Protein AF-A0A939DSF8-F1 (afdb_monomer_lite)

Radius of gyration: 17.79 Å; chains: 1; bounding box: 46×25×50 Å

Organism: NCBI:txid751969

Sequence (123 aa):
GLDTTSTWNALLRGESGIGNIESFDVSNFSTRFAGAVKGFDVEQYMPKKESKKMDLFIQYGVAAGMQALKDSGLQISEANAGRVGVAVGSGIGGLGLIEENHSKLLASGPRKISPFFVPSTIT

Secondary structure (DSSP, 8-state):
--SHHHHHHHHHTT----EE--SS--TT-S--EE----S--GGGTS-HHHHTTS-HHHHHHHHHHHHHHHHHTPPP-HHHHTT-------SS-SHHHHHHHHHHHHHH-GGGS-TTHHHHHH-

Structure (mmCIF, N/CA/C/O backbone):
data_AF-A0A939DSF8-F1
#
_entry.id   AF-A0A939DSF8-F1
#
loop_
_atom_site.group_PDB
_atom_site.id
_atom_site.type_symbol
_atom_site.label_atom_id
_atom_site.label_alt_id
_atom_site.label_comp_id
_atom_site.label_asym_id
_atom_site.label_entity_id
_atom_site.label_seq_id
_atom_site.pdbx_PDB_ins_code
_atom_site.Cartn_x
_atom_site.Cartn_y
_atom_site.Cartn_z
_atom_site.occupancy
_atom_site.B_iso_or_equiv
_atom_site.auth_seq_id
_atom_site.auth_comp_id
_atom_site.auth_asym_id
_atom_site.auth_atom_id
_atom_site.pdbx_PDB_model_num
ATOM 1 N N . GLY A 1 1 ? -11.645 -2.086 -9.006 1.00 88.06 1 GLY A N 1
ATOM 2 C CA . GLY A 1 1 ? -12.165 -0.756 -8.647 1.00 88.06 1 GLY A CA 1
ATOM 3 C C . GLY A 1 1 ? -11.262 -0.147 -7.597 1.00 88.06 1 GLY A C 1
ATOM 4 O O . GLY A 1 1 ? -10.167 -0.662 -7.404 1.00 88.06 1 GLY A O 1
ATOM 5 N N . LEU A 1 2 ? -11.701 0.933 -6.949 1.00 96.12 2 LEU A N 1
ATOM 6 C CA . LEU A 1 2 ? -10.970 1.596 -5.851 1.00 96.12 2 LEU A CA 1
ATOM 7 C C . LEU A 1 2 ? -11.596 1.337 -4.471 1.00 96.12 2 LEU A C 1
ATOM 9 O O . LEU A 1 2 ? -11.025 1.707 -3.450 1.00 96.12 2 LEU A O 1
ATOM 13 N N . ASP A 1 3 ? -12.756 0.687 -4.452 1.00 96.31 3 ASP A N 1
ATOM 14 C CA . ASP A 1 3 ? -13.483 0.275 -3.255 1.00 96.31 3 ASP A CA 1
ATOM 15 C C . ASP A 1 3 ? -14.130 -1.103 -3.470 1.00 96.31 3 ASP A C 1
ATOM 17 O O . ASP A 1 3 ? -14.093 -1.661 -4.579 1.00 96.31 3 ASP A O 1
ATOM 21 N N . THR A 1 4 ? -14.716 -1.666 -2.411 1.00 95.94 4 THR A N 1
ATOM 22 C CA . THR A 1 4 ? -15.378 -2.979 -2.442 1.00 95.94 4 THR A CA 1
ATOM 23 C C . THR A 1 4 ? -16.473 -3.041 -3.505 1.00 95.94 4 THR A C 1
ATOM 25 O O . THR A 1 4 ? -16.486 -3.961 -4.322 1.00 95.94 4 THR A O 1
ATOM 28 N N . THR A 1 5 ? -17.359 -2.044 -3.552 1.00 97.12 5 THR A N 1
ATOM 29 C CA . THR A 1 5 ? -18.531 -2.031 -4.440 1.00 97.12 5 THR A CA 1
ATOM 30 C C . THR A 1 5 ? -18.134 -1.965 -5.912 1.00 97.12 5 THR A C 1
ATOM 32 O O . THR A 1 5 ? -18.577 -2.779 -6.720 1.00 97.12 5 THR A O 1
ATOM 35 N N . SER A 1 6 ? -17.273 -1.018 -6.283 1.00 97.12 6 SER A N 1
ATOM 36 C CA . SER A 1 6 ? -16.771 -0.859 -7.650 1.00 97.12 6 SER A CA 1
ATOM 37 C C . SER A 1 6 ? -15.958 -2.071 -8.097 1.00 97.12 6 SER A C 1
ATOM 39 O O . SER A 1 6 ? -16.068 -2.487 -9.249 1.00 97.12 6 SER A O 1
ATOM 41 N N . THR A 1 7 ? -15.168 -2.668 -7.200 1.00 97.06 7 THR A N 1
ATOM 42 C CA . THR A 1 7 ? -14.390 -3.879 -7.492 1.00 97.06 7 THR A CA 1
ATOM 43 C C . THR A 1 7 ? -15.289 -5.088 -7.701 1.00 97.06 7 THR A C 1
ATOM 45 O O . THR A 1 7 ? -15.134 -5.781 -8.703 1.00 97.06 7 THR A O 1
ATOM 48 N N . TRP A 1 8 ? -16.262 -5.304 -6.819 1.00 97.88 8 TRP A N 1
ATOM 49 C CA . TRP A 1 8 ? -17.215 -6.403 -6.933 1.00 97.88 8 TRP A CA 1
ATOM 50 C C . TRP A 1 8 ? -18.064 -6.295 -8.200 1.00 97.88 8 TRP A C 1
ATOM 52 O O . TRP A 1 8 ? -18.191 -7.253 -8.956 1.00 97.88 8 TRP A O 1
ATOM 62 N N . ASN A 1 9 ? -18.576 -5.102 -8.495 1.00 98.31 9 ASN A N 1
ATOM 63 C CA . ASN A 1 9 ? -19.381 -4.872 -9.688 1.00 98.31 9 ASN A CA 1
ATOM 64 C C . ASN A 1 9 ? -18.583 -5.078 -10.986 1.00 98.31 9 ASN A C 1
ATOM 66 O O . ASN A 1 9 ? -19.111 -5.653 -11.935 1.00 98.31 9 ASN A O 1
ATOM 70 N N . ALA A 1 10 ? -17.322 -4.636 -11.038 1.00 97.62 10 ALA A N 1
ATOM 71 C CA . ALA A 1 10 ? -16.437 -4.887 -12.179 1.00 97.62 10 ALA A CA 1
ATOM 72 C C . ALA A 1 10 ? -16.158 -6.389 -12.357 1.00 97.62 10 ALA A C 1
ATOM 74 O O . ALA A 1 10 ? -16.224 -6.907 -13.472 1.00 97.62 10 ALA A O 1
ATOM 75 N N . LEU A 1 11 ? -15.929 -7.100 -11.247 1.00 97.31 11 LEU A N 1
ATOM 76 C CA . LEU A 1 11 ? -15.731 -8.547 -11.238 1.00 97.31 11 LEU A CA 1
ATOM 77 C C . LEU A 1 11 ? -16.958 -9.294 -11.782 1.00 97.31 11 LEU A C 1
ATOM 79 O O . LEU A 1 11 ? -16.809 -10.145 -12.655 1.00 97.31 11 LEU A O 1
ATOM 83 N N . LEU A 1 12 ? -18.168 -8.932 -11.346 1.00 98.31 12 LEU A N 1
ATOM 84 C CA . LEU A 1 12 ? -19.414 -9.521 -11.854 1.00 98.31 12 LEU A CA 1
ATOM 85 C C . LEU A 1 12 ? -19.638 -9.271 -13.353 1.00 98.31 12 LEU A C 1
ATOM 87 O O . LEU A 1 12 ? -20.278 -10.081 -14.019 1.00 98.31 12 LEU A O 1
ATOM 91 N N . ARG A 1 13 ? -19.114 -8.164 -13.890 1.00 98.31 13 ARG A N 1
ATOM 92 C CA . ARG A 1 13 ? -19.183 -7.837 -15.322 1.00 98.31 13 ARG A CA 1
ATOM 93 C C . ARG A 1 13 ? -18.050 -8.446 -16.152 1.00 98.31 13 ARG A C 1
ATOM 95 O O . ARG A 1 13 ? -18.042 -8.269 -17.365 1.00 98.31 13 ARG A O 1
ATOM 102 N N . GLY A 1 14 ? -17.100 -9.148 -15.530 1.00 97.56 14 GLY A N 1
ATOM 103 C CA . GLY A 1 14 ? -15.936 -9.700 -16.226 1.00 97.56 14 GLY A CA 1
ATOM 104 C C . GLY A 1 14 ? -14.979 -8.628 -16.759 1.00 97.56 14 GLY A C 1
ATOM 105 O O . GLY A 1 14 ? -14.279 -8.858 -17.744 1.00 97.56 14 GLY A O 1
ATOM 106 N N . GLU A 1 15 ? -14.951 -7.446 -16.141 1.00 97.62 15 GLU A N 1
ATOM 107 C CA . GLU A 1 15 ? -14.048 -6.369 -16.546 1.00 97.62 15 GLU A CA 1
ATOM 108 C C . GLU A 1 15 ? -12.606 -6.691 -16.134 1.00 97.62 15 GLU A C 1
ATOM 110 O O . GLU A 1 15 ? -12.302 -6.899 -14.957 1.00 97.62 15 GLU A O 1
ATOM 115 N N . SER A 1 16 ? -11.696 -6.705 -17.109 1.00 96.25 16 SER A N 1
ATOM 116 C CA . SER A 1 16 ? -10.271 -6.914 -16.849 1.00 96.25 16 SER A CA 1
ATOM 117 C C . SER A 1 16 ? -9.597 -5.624 -16.384 1.00 96.25 16 SER A C 1
ATOM 119 O O . SER A 1 16 ? -9.683 -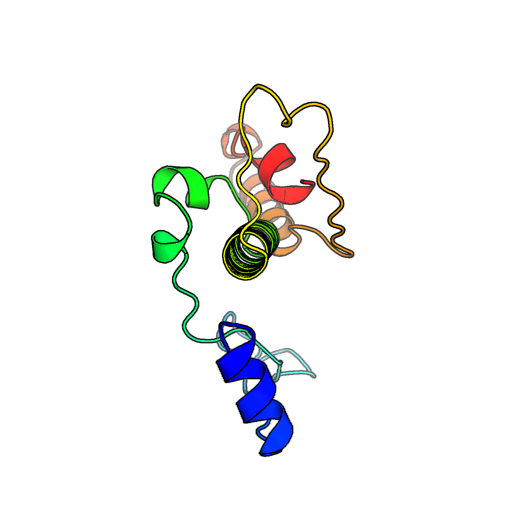4.587 -17.041 1.00 96.25 16 SER A O 1
ATOM 121 N N . GLY A 1 17 ? -8.863 -5.706 -15.272 1.00 96.00 17 GLY A N 1
ATOM 122 C CA . GLY A 1 17 ? -7.985 -4.631 -14.798 1.00 96.00 17 GLY A CA 1
ATOM 123 C C . GLY A 1 17 ? -6.601 -4.611 -15.459 1.00 96.00 17 GLY A C 1
ATOM 124 O O . GLY A 1 17 ? -5.804 -3.723 -15.163 1.00 96.00 17 GLY A O 1
ATOM 125 N N . ILE A 1 18 ? -6.290 -5.583 -16.322 1.00 97.94 18 ILE A N 1
ATOM 126 C CA . ILE A 1 18 ? -4.971 -5.708 -16.952 1.00 97.94 18 ILE A CA 1
ATOM 127 C C . ILE A 1 18 ? -4.811 -4.673 -18.066 1.00 97.94 18 ILE A C 1
ATOM 129 O O . ILE A 1 18 ? -5.675 -4.530 -18.929 1.00 97.94 18 ILE A O 1
ATOM 133 N N . GLY A 1 19 ? -3.679 -3.974 -18.071 1.00 97.00 19 GLY A N 1
ATOM 134 C CA . GLY A 1 19 ? -3.299 -3.054 -19.140 1.00 97.00 19 GLY A CA 1
ATOM 135 C C . GLY A 1 19 ? -1.788 -2.905 -19.252 1.00 97.00 19 GLY A C 1
ATOM 136 O O . GLY A 1 19 ? -1.040 -3.583 -18.548 1.00 97.00 19 GLY A O 1
ATOM 137 N N . ASN A 1 20 ? -1.341 -2.015 -20.137 1.00 97.56 20 ASN A N 1
ATOM 138 C CA . ASN A 1 20 ? 0.077 -1.693 -20.272 1.00 97.56 20 ASN A CA 1
ATOM 139 C C . ASN A 1 20 ? 0.632 -1.112 -18.966 1.00 97.56 20 ASN A C 1
ATOM 141 O O . ASN A 1 20 ? -0.066 -0.406 -18.237 1.00 97.56 20 ASN A O 1
ATOM 145 N N . ILE A 1 21 ? 1.895 -1.416 -18.678 1.00 97.19 21 ILE A N 1
ATOM 146 C CA . ILE A 1 21 ? 2.622 -0.773 -17.585 1.00 97.19 21 ILE A CA 1
ATOM 147 C C . ILE A 1 21 ? 2.944 0.659 -18.017 1.00 97.19 21 ILE A C 1
ATOM 149 O O . ILE A 1 21 ? 3.591 0.872 -19.038 1.00 97.19 21 ILE A O 1
ATOM 153 N N . GLU A 1 22 ? 2.483 1.629 -17.230 1.00 93.94 22 GLU A N 1
ATOM 154 C CA . GLU A 1 22 ? 2.667 3.068 -17.483 1.00 93.94 22 GLU A CA 1
ATOM 155 C C . GLU A 1 22 ? 3.532 3.745 -16.405 1.00 93.94 22 GLU A C 1
ATOM 157 O O . GLU A 1 22 ? 3.896 4.910 -16.538 1.00 93.94 22 GLU A O 1
ATOM 162 N N . SER A 1 23 ? 3.868 3.030 -15.326 1.00 91.25 23 SER A N 1
ATOM 163 C CA . SER A 1 23 ? 4.592 3.581 -14.174 1.00 91.25 23 SER A CA 1
ATOM 164 C C . SER A 1 23 ? 6.101 3.734 -14.393 1.00 91.25 23 SER A C 1
ATOM 166 O O . SER A 1 23 ? 6.733 4.507 -13.676 1.00 91.25 23 SER A O 1
ATOM 168 N N . PHE A 1 24 ? 6.686 3.017 -15.356 1.00 92.62 24 PHE A N 1
ATOM 169 C CA . PHE A 1 24 ? 8.098 3.109 -15.740 1.00 92.62 24 PHE A CA 1
ATOM 170 C C . PHE A 1 24 ? 8.315 2.579 -17.167 1.00 92.62 24 PHE A C 1
ATOM 172 O O . PHE A 1 24 ? 7.424 1.953 -17.745 1.00 92.62 24 PHE A O 1
ATOM 179 N N . ASP A 1 25 ? 9.495 2.831 -17.745 1.00 95.06 25 ASP A N 1
ATOM 180 C CA . ASP A 1 25 ? 9.835 2.338 -19.083 1.00 95.06 25 ASP A CA 1
ATOM 181 C C . ASP A 1 25 ? 10.057 0.818 -19.080 1.00 95.06 25 ASP A C 1
ATOM 183 O O . ASP A 1 25 ? 11.022 0.304 -18.511 1.00 95.06 25 ASP A O 1
ATOM 187 N N . VAL A 1 26 ? 9.161 0.107 -19.766 1.00 97.38 26 VAL A N 1
ATOM 188 C CA . VAL A 1 26 ? 9.199 -1.350 -19.935 1.00 97.38 26 VAL A CA 1
ATOM 189 C C . VAL A 1 26 ? 9.695 -1.795 -21.319 1.00 97.38 26 VAL A C 1
ATOM 191 O O . VAL A 1 26 ? 9.569 -2.967 -21.675 1.00 97.38 26 VAL A O 1
ATOM 194 N N . SER A 1 27 ? 10.266 -0.892 -22.125 1.00 96.75 27 SER A N 1
ATOM 195 C CA . SER A 1 27 ? 10.693 -1.152 -23.512 1.00 96.75 27 SER A CA 1
ATOM 196 C C . SER A 1 27 ? 11.677 -2.318 -23.662 1.00 96.75 27 SER A C 1
ATOM 198 O O . SER A 1 27 ? 11.640 -3.022 -24.673 1.00 96.75 27 SER A O 1
ATOM 200 N N . ASN A 1 28 ? 12.500 -2.567 -22.641 1.00 97.44 28 ASN A N 1
ATOM 201 C CA . ASN A 1 28 ? 13.487 -3.649 -22.606 1.00 97.44 28 ASN A CA 1
ATOM 202 C C . ASN A 1 28 ? 13.003 -4.917 -21.881 1.00 97.44 28 ASN A C 1
ATOM 204 O O . ASN A 1 28 ? 13.740 -5.897 -21.801 1.00 97.44 28 ASN A O 1
ATOM 208 N N . PHE A 1 29 ? 11.775 -4.928 -21.360 1.00 97.75 29 PHE A N 1
ATOM 209 C CA . PHE A 1 29 ? 11.225 -6.069 -20.632 1.00 97.75 29 PHE A CA 1
ATOM 210 C C . PHE A 1 29 ? 10.406 -6.972 -21.564 1.00 97.75 29 PHE A C 1
ATOM 212 O O . PHE A 1 29 ? 9.752 -6.514 -22.511 1.00 97.75 29 PHE A O 1
ATOM 219 N N . SER A 1 30 ? 10.439 -8.279 -21.290 1.00 97.94 30 SER A N 1
ATOM 220 C CA . SER A 1 30 ? 9.601 -9.273 -21.974 1.00 97.94 30 SER A CA 1
ATOM 221 C C . SER A 1 30 ? 8.127 -9.137 -21.577 1.00 97.94 30 SER A C 1
ATOM 223 O O . SER A 1 30 ? 7.247 -9.258 -22.426 1.00 97.94 30 SER A O 1
ATOM 225 N N . THR A 1 31 ? 7.860 -8.816 -20.309 1.00 98.00 31 THR A N 1
ATOM 226 C CA . THR A 1 31 ? 6.522 -8.509 -19.785 1.00 98.00 31 THR A CA 1
ATOM 227 C C . THR A 1 31 ? 6.310 -7.000 -19.736 1.00 98.00 31 THR A C 1
ATOM 229 O O . THR A 1 31 ? 7.114 -6.279 -19.153 1.00 98.00 31 THR A O 1
ATOM 232 N N . ARG A 1 32 ? 5.212 -6.520 -20.336 1.00 98.00 32 ARG A N 1
ATOM 233 C CA . ARG A 1 32 ? 4.905 -5.080 -20.485 1.00 98.00 32 ARG A CA 1
ATOM 234 C C . ARG A 1 32 ? 3.500 -4.692 -20.025 1.00 98.00 32 ARG A C 1
ATOM 236 O O . ARG A 1 32 ? 3.054 -3.573 -20.264 1.00 98.00 32 ARG A O 1
ATOM 243 N N . PHE A 1 33 ? 2.795 -5.621 -19.390 1.00 97.94 33 PHE A N 1
ATOM 244 C CA . PHE A 1 33 ? 1.438 -5.435 -18.891 1.00 97.94 33 PHE A CA 1
ATOM 245 C C . PHE A 1 3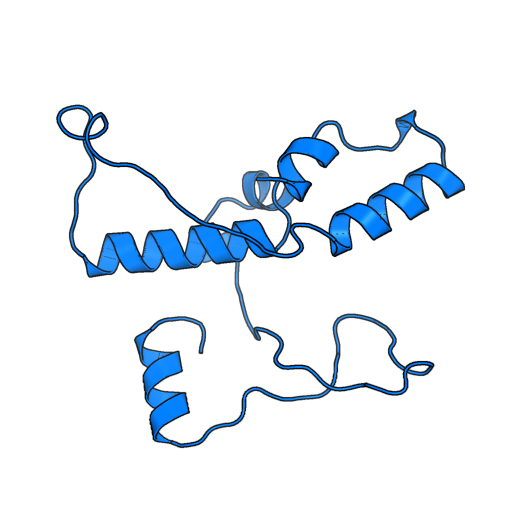3 ? 1.352 -5.827 -17.415 1.00 97.94 33 PHE A C 1
ATOM 247 O O . PHE A 1 33 ? 2.103 -6.683 -16.949 1.00 97.94 33 PHE A O 1
ATOM 254 N N . ALA A 1 34 ? 0.437 -5.195 -16.685 1.00 97.44 34 ALA A N 1
ATOM 255 C CA . ALA A 1 34 ? 0.170 -5.465 -15.277 1.00 97.44 34 ALA A CA 1
ATOM 256 C C . ALA A 1 34 ? -1.268 -5.073 -14.899 1.00 97.44 34 ALA A C 1
ATOM 258 O O . ALA A 1 34 ? -1.939 -4.320 -15.607 1.00 97.44 34 ALA A O 1
ATOM 259 N N . GLY A 1 35 ? -1.733 -5.566 -13.751 1.00 96.62 35 GLY A N 1
ATOM 260 C CA . GLY A 1 35 ? -2.969 -5.115 -13.108 1.00 96.62 35 GLY A CA 1
ATOM 261 C C . GLY A 1 35 ? -2.705 -3.960 -12.147 1.00 96.62 35 GLY A C 1
ATOM 262 O O . GLY A 1 35 ? -2.786 -4.143 -10.937 1.00 96.62 35 GLY A O 1
ATOM 263 N N . ALA A 1 36 ? -2.330 -2.791 -12.668 1.00 95.25 36 ALA A N 1
ATOM 264 C CA . ALA A 1 36 ? -2.068 -1.616 -11.836 1.00 95.25 36 ALA A CA 1
ATOM 265 C C . ALA A 1 36 ? -3.370 -1.018 -11.270 1.00 95.25 36 ALA A C 1
ATOM 267 O O . ALA A 1 36 ? -4.393 -0.966 -11.958 1.00 95.25 36 ALA A O 1
ATOM 268 N N . VAL A 1 37 ? -3.327 -0.509 -10.034 1.00 95.31 37 VAL A N 1
ATOM 269 C CA . VAL A 1 37 ? -4.434 0.271 -9.461 1.00 95.31 37 VAL A CA 1
ATOM 270 C C . VAL A 1 37 ? -4.471 1.639 -10.144 1.00 95.31 37 VAL A C 1
ATOM 272 O O . VAL A 1 37 ? -3.496 2.387 -10.104 1.00 95.31 37 VAL A O 1
ATOM 275 N N . LYS A 1 38 ? -5.600 1.976 -10.776 1.00 93.88 38 LYS A N 1
ATOM 276 C CA . LYS A 1 38 ? -5.768 3.211 -11.558 1.00 93.88 38 LYS A CA 1
ATOM 277 C C . LYS A 1 38 ? -6.605 4.235 -10.802 1.00 93.88 38 LYS A C 1
ATOM 279 O O . LYS A 1 38 ? -7.638 3.883 -10.243 1.00 93.88 38 LYS A O 1
ATOM 284 N N . GLY A 1 39 ? -6.185 5.500 -10.839 1.00 94.12 39 GLY A N 1
ATOM 285 C CA . GLY A 1 39 ? -6.939 6.615 -10.256 1.00 94.12 39 GLY A CA 1
ATOM 286 C C . GLY A 1 39 ? -6.960 6.645 -8.725 1.00 94.12 39 GLY A C 1
ATOM 287 O O . GLY A 1 39 ? -7.829 7.292 -8.151 1.00 94.12 39 GLY A O 1
ATOM 288 N N . PHE A 1 40 ? -6.039 5.941 -8.058 1.00 96.25 40 PHE A N 1
ATOM 289 C CA . PHE A 1 40 ? -5.918 6.010 -6.605 1.00 96.25 40 PHE A CA 1
ATOM 290 C C . PHE A 1 40 ? -5.468 7.407 -6.170 1.00 96.25 40 PHE A C 1
ATOM 292 O O . PHE A 1 40 ? -4.384 7.859 -6.541 1.00 96.25 40 PHE A O 1
ATOM 299 N N . ASP A 1 41 ? -6.298 8.062 -5.364 1.00 95.69 41 ASP A N 1
ATOM 300 C CA . ASP A 1 41 ? -6.009 9.356 -4.760 1.00 95.69 41 ASP A CA 1
ATOM 301 C C . ASP A 1 41 ? -5.768 9.184 -3.258 1.00 95.69 41 ASP A C 1
ATOM 303 O O . ASP A 1 41 ? -6.693 8.998 -2.464 1.00 95.69 41 ASP A O 1
ATOM 307 N N . VAL A 1 42 ? -4.494 9.233 -2.872 1.00 95.44 42 VAL A N 1
ATOM 308 C CA . VAL A 1 42 ? -4.063 9.059 -1.481 1.00 95.44 42 VAL A CA 1
ATOM 309 C C . VAL A 1 42 ? -4.579 10.172 -0.563 1.00 95.44 42 VAL A C 1
ATOM 311 O O . VAL A 1 42 ? -4.790 9.930 0.628 1.00 95.44 42 VAL A O 1
ATOM 314 N N . GLU A 1 43 ? -4.819 11.377 -1.095 1.00 96.06 43 GLU A N 1
ATOM 315 C CA . GLU A 1 43 ? -5.236 12.532 -0.292 1.00 96.06 43 GLU A CA 1
ATOM 316 C C . GLU A 1 43 ? -6.672 12.371 0.253 1.00 96.06 43 GLU A C 1
ATOM 318 O O . GLU A 1 43 ? -7.042 13.047 1.212 1.00 96.06 43 GLU A O 1
ATOM 323 N N . GLN A 1 44 ? -7.449 11.407 -0.263 1.00 95.94 44 GLN A N 1
ATOM 324 C CA . GLN A 1 44 ? -8.757 11.021 0.290 1.00 95.94 44 GLN A CA 1
ATOM 325 C C . GLN A 1 44 ? -8.663 10.253 1.616 1.00 95.94 44 GLN A C 1
ATOM 327 O O . GLN A 1 44 ? -9.636 10.207 2.369 1.00 95.94 44 GLN A O 1
ATOM 332 N N . TYR A 1 45 ? -7.512 9.641 1.901 1.00 96.12 45 TYR A N 1
ATOM 333 C CA . TYR A 1 45 ? -7.324 8.753 3.053 1.00 96.12 45 TYR A CA 1
ATOM 334 C C . TYR A 1 45 ? -6.374 9.336 4.091 1.00 96.12 45 TYR A C 1
ATOM 336 O O . TYR A 1 45 ? -6.498 9.050 5.279 1.00 96.12 45 TYR A O 1
ATOM 344 N N . MET A 1 46 ? -5.417 10.160 3.668 1.00 95.75 46 MET A N 1
ATOM 345 C CA . MET A 1 46 ? -4.423 10.725 4.572 1.00 95.75 46 MET A CA 1
ATOM 346 C C . MET A 1 46 ? -3.875 12.061 4.068 1.00 95.75 46 MET A C 1
ATOM 348 O O . MET A 1 46 ? -3.791 12.288 2.860 1.00 95.75 46 MET A O 1
ATOM 352 N N . PRO A 1 47 ? -3.418 12.946 4.972 1.00 96.31 47 PRO A N 1
ATOM 353 C CA . PRO A 1 47 ? -2.769 14.183 4.571 1.00 96.31 47 PRO A CA 1
ATOM 354 C C . PRO A 1 47 ? -1.522 13.921 3.720 1.00 96.31 47 PRO A C 1
ATOM 356 O O . PRO A 1 47 ? -0.697 13.066 4.046 1.00 96.31 47 PRO A O 1
ATOM 359 N N . LYS A 1 48 ? -1.302 14.761 2.704 1.00 93.19 48 LYS A N 1
ATOM 360 C CA . LYS A 1 48 ? -0.136 14.703 1.802 1.00 93.19 48 LYS A CA 1
ATOM 361 C C . LYS A 1 48 ? 1.223 14.630 2.509 1.00 93.19 48 LYS A C 1
ATOM 363 O O . LYS A 1 48 ? 2.198 14.106 1.976 1.00 93.19 48 LYS A O 1
ATOM 368 N N . LYS A 1 49 ? 1.330 15.214 3.705 1.00 92.38 49 LYS A N 1
ATOM 369 C CA . LYS A 1 49 ? 2.560 15.178 4.507 1.00 92.38 49 LYS A CA 1
ATOM 370 C C . 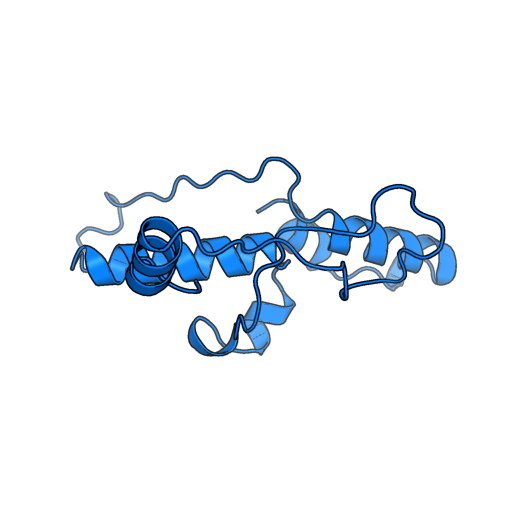LYS A 1 49 ? 2.853 13.779 5.055 1.00 92.38 49 LYS A C 1
ATOM 372 O O . LYS A 1 49 ? 4.022 13.414 5.146 1.00 92.38 49 LYS A O 1
ATOM 377 N N . GLU A 1 50 ? 1.818 13.028 5.420 1.00 91.75 50 GLU A N 1
ATOM 378 C CA . GLU A 1 50 ? 1.954 11.667 5.936 1.00 91.75 50 GLU A CA 1
ATOM 379 C C . GLU A 1 50 ? 2.144 10.661 4.799 1.00 91.75 50 GLU A C 1
ATOM 381 O O . GLU A 1 50 ? 3.021 9.808 4.907 1.00 91.75 50 GLU A O 1
ATOM 386 N N . SER A 1 51 ? 1.457 10.832 3.661 1.00 92.12 51 SER A N 1
ATOM 387 C CA . SER A 1 51 ? 1.630 9.933 2.507 1.00 92.12 51 SER A CA 1
ATOM 388 C C . SER A 1 51 ? 3.068 9.894 1.984 1.00 92.12 51 SER A C 1
ATOM 390 O O . SER A 1 51 ? 3.563 8.842 1.599 1.00 92.12 51 SER A O 1
ATOM 392 N N . LYS A 1 52 ? 3.802 11.013 2.047 1.00 90.00 52 LYS A N 1
ATOM 393 C CA . LYS A 1 52 ? 5.226 11.077 1.661 1.00 90.00 52 LYS A CA 1
ATOM 394 C C . LYS A 1 52 ? 6.166 10.231 2.528 1.00 90.00 52 LYS A C 1
ATOM 396 O O . LYS A 1 52 ? 7.325 10.066 2.158 1.00 90.00 52 LYS A O 1
ATOM 401 N N . LYS A 1 53 ? 5.708 9.750 3.684 1.00 89.50 53 LYS A N 1
ATOM 402 C CA . LYS A 1 53 ? 6.470 8.871 4.584 1.00 89.50 53 LYS A CA 1
ATOM 403 C C . LYS A 1 53 ? 6.073 7.401 4.424 1.00 89.50 53 LYS A C 1
ATOM 405 O O . LYS A 1 53 ? 6.469 6.579 5.245 1.00 89.50 53 LYS A O 1
ATOM 410 N N . MET A 1 54 ? 5.277 7.070 3.413 1.00 91.25 54 MET A N 1
ATOM 411 C CA . MET A 1 54 ? 4.728 5.739 3.187 1.00 91.25 54 MET A CA 1
ATOM 412 C C . MET A 1 54 ? 4.974 5.345 1.733 1.00 91.25 54 MET A C 1
ATOM 414 O O . MET A 1 54 ? 4.616 6.099 0.828 1.00 91.25 54 MET A O 1
ATOM 418 N N . ASP A 1 55 ? 5.553 4.169 1.497 1.00 93.25 55 ASP A N 1
ATOM 419 C CA . ASP A 1 55 ? 5.489 3.551 0.173 1.00 93.25 55 ASP A CA 1
ATOM 420 C C . ASP A 1 55 ? 4.020 3.202 -0.157 1.00 93.25 55 ASP A C 1
ATOM 422 O O . ASP A 1 55 ? 3.156 3.070 0.716 1.00 93.25 55 ASP A O 1
ATOM 426 N N . LEU A 1 56 ? 3.727 3.082 -1.443 1.00 93.06 56 LEU A N 1
ATOM 427 C CA . LEU A 1 56 ? 2.417 2.851 -2.023 1.00 93.06 56 LEU A CA 1
ATOM 428 C C . LEU A 1 56 ? 1.708 1.624 -1.430 1.00 93.06 56 LEU A C 1
ATOM 430 O O . LEU A 1 56 ? 0.494 1.664 -1.236 1.00 93.06 56 LEU A O 1
ATOM 434 N N . PHE A 1 57 ? 2.440 0.559 -1.077 1.00 94.88 57 PHE A N 1
ATOM 435 C CA . PHE A 1 57 ? 1.831 -0.632 -0.467 1.00 94.88 57 PHE A CA 1
ATOM 436 C C . PHE A 1 57 ? 1.187 -0.328 0.899 1.00 94.88 57 PHE A C 1
ATOM 438 O O . PHE A 1 57 ? 0.105 -0.834 1.196 1.00 94.88 57 PHE A O 1
ATOM 445 N N . ILE A 1 58 ? 1.811 0.544 1.699 1.00 95.25 58 ILE A N 1
ATOM 446 C CA . ILE A 1 58 ? 1.289 0.994 2.997 1.00 95.25 58 ILE A CA 1
ATOM 447 C C . ILE A 1 58 ? 0.070 1.877 2.760 1.00 95.25 58 ILE A C 1
ATOM 449 O O . ILE A 1 58 ? -0.953 1.715 3.419 1.00 95.25 58 ILE A O 1
ATOM 453 N N . GLN A 1 59 ? 0.151 2.781 1.778 1.00 95.38 59 GLN A N 1
ATOM 454 C CA . GLN A 1 59 ? -0.958 3.669 1.427 1.00 95.38 59 GLN A CA 1
ATOM 455 C C . GLN A 1 59 ? -2.207 2.871 1.026 1.00 95.38 59 GLN A C 1
ATOM 457 O O . GLN A 1 59 ? -3.304 3.187 1.486 1.00 95.38 59 GLN A O 1
ATOM 462 N N . TYR A 1 60 ? -2.045 1.806 0.233 1.00 96.44 60 TYR A N 1
ATOM 463 C CA . TYR A 1 60 ? -3.135 0.884 -0.092 1.00 96.44 60 TYR A CA 1
ATOM 464 C C . TYR A 1 60 ? -3.670 0.159 1.143 1.00 96.44 60 TYR A C 1
ATOM 466 O O . TYR A 1 60 ? -4.886 0.080 1.313 1.00 96.44 60 TYR A O 1
ATOM 474 N N . GLY A 1 61 ? -2.788 -0.328 2.022 1.00 95.62 61 GLY A N 1
ATOM 475 C CA . GLY A 1 61 ? -3.180 -0.979 3.273 1.00 95.62 61 GLY A CA 1
ATOM 476 C C . GLY A 1 61 ? -4.015 -0.067 4.176 1.00 95.62 61 GLY A C 1
ATOM 477 O O . GLY A 1 61 ? -5.072 -0.473 4.656 1.00 95.62 61 GLY A O 1
ATOM 478 N N . VAL A 1 62 ? -3.591 1.188 4.352 1.00 95.75 62 VAL A N 1
ATOM 479 C CA . VAL A 1 62 ? -4.321 2.197 5.134 1.00 95.75 62 VAL A CA 1
ATOM 480 C C . VAL A 1 62 ? -5.666 2.519 4.489 1.00 95.75 62 VAL A C 1
ATOM 482 O O . VAL A 1 62 ? -6.684 2.491 5.176 1.00 95.75 62 VAL A O 1
ATOM 485 N N . ALA A 1 63 ? -5.699 2.776 3.178 1.00 97.19 63 ALA A N 1
ATOM 486 C CA . ALA A 1 63 ? -6.940 3.086 2.472 1.00 97.19 63 ALA A CA 1
ATOM 487 C C . ALA A 1 63 ? -7.965 1.946 2.593 1.00 97.19 63 ALA A C 1
ATOM 489 O O . ALA A 1 63 ? -9.110 2.180 2.984 1.00 97.19 63 ALA A O 1
ATOM 490 N N . ALA A 1 64 ? -7.541 0.704 2.342 1.00 97.31 64 ALA A N 1
ATOM 491 C CA . ALA A 1 64 ? -8.391 -0.475 2.483 1.00 97.31 64 ALA A CA 1
ATOM 492 C C . ALA A 1 64 ? -8.843 -0.692 3.938 1.00 97.31 64 ALA A C 1
ATOM 494 O O . ALA A 1 64 ? -10.017 -0.966 4.182 1.00 97.31 64 ALA A O 1
ATOM 495 N N . GLY A 1 65 ? -7.945 -0.512 4.913 1.00 96.81 65 GLY A N 1
ATOM 496 C CA . GLY A 1 65 ? -8.269 -0.615 6.336 1.00 96.81 65 GLY A CA 1
ATOM 497 C C . GLY A 1 65 ? -9.298 0.423 6.789 1.00 96.81 65 GLY A C 1
ATOM 498 O O . GLY A 1 65 ? -10.237 0.088 7.507 1.00 96.81 65 GLY A O 1
ATOM 499 N N . MET A 1 66 ? -9.181 1.667 6.319 1.00 96.31 66 MET A N 1
ATOM 500 C CA . MET A 1 66 ? -10.160 2.724 6.590 1.00 96.31 66 MET A CA 1
ATOM 501 C C . MET A 1 66 ? -11.521 2.424 5.955 1.00 96.31 66 MET A C 1
ATOM 503 O O . MET A 1 66 ? -12.548 2.628 6.604 1.00 96.31 66 MET A O 1
ATOM 507 N N . GLN A 1 67 ? -11.544 1.921 4.714 1.00 97.38 67 GLN A N 1
ATOM 508 C CA . GLN A 1 67 ? -12.785 1.484 4.069 1.00 97.38 67 GLN A CA 1
ATOM 509 C C . GLN A 1 67 ? -13.454 0.355 4.864 1.00 97.38 67 GLN A C 1
ATOM 511 O O . GLN A 1 67 ? -14.644 0.447 5.150 1.00 97.38 67 GLN A O 1
ATOM 516 N N . ALA A 1 68 ? -12.692 -0.659 5.285 1.00 97.50 68 ALA A N 1
ATOM 517 C CA . ALA A 1 68 ? -13.205 -1.781 6.068 1.00 97.50 68 ALA A CA 1
ATOM 518 C C . ALA A 1 68 ? -13.725 -1.348 7.449 1.00 97.50 68 ALA A C 1
ATOM 520 O O . ALA A 1 68 ? -14.802 -1.769 7.869 1.00 97.50 68 ALA A O 1
ATOM 521 N N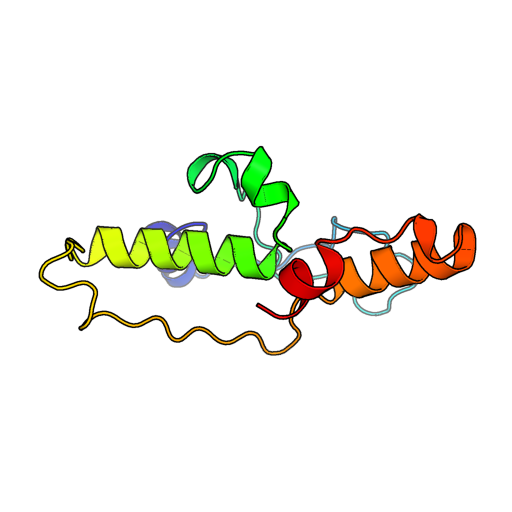 . LEU A 1 69 ? -12.998 -0.468 8.148 1.00 96.88 69 LEU A N 1
ATOM 522 C CA . LEU A 1 69 ? -13.434 0.055 9.442 1.00 96.88 69 LEU A CA 1
ATOM 523 C C . LEU A 1 69 ? -14.752 0.824 9.299 1.00 96.88 69 LEU A C 1
ATOM 525 O O . LEU A 1 69 ? -15.685 0.594 10.069 1.00 96.88 69 LEU A O 1
ATOM 529 N N . LYS A 1 70 ? -14.853 1.677 8.273 1.00 96.25 70 LYS A N 1
ATOM 530 C CA . LYS A 1 70 ? -16.074 2.424 7.960 1.00 96.25 70 LYS A CA 1
ATOM 531 C C . LYS A 1 70 ? -17.250 1.496 7.647 1.00 96.25 70 LYS A C 1
ATOM 533 O O . LYS A 1 70 ? -18.328 1.708 8.191 1.00 96.25 70 LYS A O 1
ATOM 538 N N . ASP A 1 71 ? -17.040 0.490 6.802 1.00 97.62 71 ASP A N 1
ATOM 539 C CA . ASP A 1 71 ? -18.071 -0.479 6.406 1.00 97.62 71 ASP A CA 1
ATOM 540 C C . ASP A 1 71 ? -18.572 -1.310 7.598 1.00 97.62 71 ASP A C 1
ATOM 542 O O . ASP A 1 71 ? -19.770 -1.526 7.757 1.00 97.62 71 ASP A O 1
ATOM 546 N N . SER A 1 72 ? -17.670 -1.685 8.512 1.00 97.88 72 SER A N 1
ATOM 547 C CA . SER A 1 72 ? -18.023 -2.445 9.719 1.00 97.88 72 SER A CA 1
ATOM 548 C C . SER A 1 72 ? -18.853 -1.659 10.743 1.00 97.88 72 SER A C 1
ATOM 550 O O . SER A 1 72 ? -19.452 -2.251 11.640 1.00 97.88 72 SER A O 1
ATOM 552 N N . GLY A 1 73 ? -18.830 -0.323 10.675 1.00 97.69 73 GLY A N 1
ATOM 553 C CA . GLY A 1 73 ? -19.412 0.555 11.691 1.00 97.69 73 GLY A CA 1
ATOM 554 C C . GLY A 1 73 ? -18.683 0.551 13.044 1.00 97.69 73 GLY A C 1
ATOM 555 O O . GLY A 1 73 ? -19.123 1.248 13.962 1.00 97.69 73 GLY A O 1
ATOM 556 N N . LEU A 1 74 ? -17.573 -0.187 13.190 1.00 97.94 74 LEU A N 1
ATOM 557 C CA . LEU A 1 74 ? -16.796 -0.249 14.427 1.00 97.94 74 LEU A CA 1
ATOM 558 C C . LEU A 1 74 ? -16.213 1.127 14.772 1.00 97.94 74 LEU A C 1
ATOM 560 O O . LEU A 1 74 ? -15.397 1.682 14.040 1.00 97.94 74 LEU A O 1
ATOM 564 N N . GLN A 1 75 ? -16.596 1.647 15.937 1.00 97.44 75 GLN A N 1
ATOM 565 C CA . GLN A 1 75 ? -16.013 2.857 16.509 1.00 97.44 75 GLN A CA 1
ATOM 566 C C . GLN A 1 75 ? -14.921 2.474 17.506 1.00 97.44 75 GLN A C 1
ATOM 568 O O . GLN A 1 75 ? -15.179 1.772 18.488 1.00 97.44 75 GLN A O 1
ATOM 573 N N . ILE A 1 76 ? -13.699 2.941 17.256 1.00 97.25 76 ILE A N 1
ATOM 574 C CA . ILE A 1 76 ? -12.564 2.738 18.157 1.00 97.25 76 ILE A CA 1
ATOM 575 C C . ILE A 1 76 ? -12.473 3.953 19.080 1.00 97.25 76 ILE A C 1
ATOM 577 O O . ILE A 1 76 ? -12.366 5.088 18.621 1.00 97.25 76 ILE A O 1
ATOM 581 N N . SER A 1 77 ? -12.527 3.708 20.383 1.00 97.56 77 SER A N 1
ATOM 582 C CA . SER A 1 77 ? -12.390 4.706 21.441 1.00 97.56 77 SER A CA 1
ATOM 583 C C . SER A 1 77 ? -11.331 4.256 22.444 1.00 97.56 77 SER A C 1
ATOM 585 O O . SER A 1 77 ? -10.904 3.103 22.437 1.00 97.56 77 SER A O 1
ATOM 587 N N . GLU A 1 78 ? -10.926 5.137 23.357 1.00 97.69 78 GLU A N 1
ATOM 588 C CA . GLU A 1 78 ? -9.962 4.783 24.410 1.00 97.69 78 GLU A CA 1
ATOM 589 C C . GLU A 1 78 ? -10.406 3.559 25.231 1.00 97.69 78 GLU A C 1
ATOM 591 O O . GLU A 1 78 ? -9.579 2.736 25.618 1.00 97.69 78 GLU A O 1
ATOM 596 N N . ALA A 1 79 ? -11.718 3.384 25.426 1.00 98.00 79 ALA A N 1
ATOM 597 C CA . ALA A 1 79 ? -12.280 2.286 26.207 1.00 98.00 79 ALA A CA 1
ATOM 598 C C . ALA A 1 79 ? -12.119 0.905 25.546 1.00 98.00 79 ALA A C 1
ATOM 600 O O . ALA A 1 79 ? -12.095 -0.105 26.251 1.00 98.00 79 ALA A O 1
ATOM 601 N N . ASN A 1 80 ? -12.033 0.834 24.212 1.00 98.00 80 ASN A N 1
ATOM 602 C CA . ASN A 1 80 ? -11.921 -0.436 23.485 1.00 98.00 80 ASN A CA 1
ATOM 603 C C . ASN A 1 80 ? -10.621 -0.587 22.681 1.00 98.00 80 ASN A C 1
ATOM 605 O O . ASN A 1 80 ? -10.337 -1.697 22.238 1.00 98.00 80 ASN A O 1
ATOM 609 N N . ALA A 1 81 ? -9.804 0.464 22.546 1.00 97.69 81 ALA A N 1
ATOM 610 C CA . ALA A 1 81 ? -8.578 0.454 21.748 1.00 97.69 81 ALA A CA 1
ATOM 611 C C . ALA A 1 81 ? -7.614 -0.673 22.149 1.00 97.69 81 ALA A C 1
ATOM 613 O O . ALA A 1 81 ? -7.069 -1.350 21.284 1.00 97.69 81 ALA A O 1
ATOM 614 N N . GLY A 1 82 ? -7.481 -0.965 23.449 1.00 98.19 82 GLY A N 1
ATOM 615 C CA . GLY A 1 82 ? -6.649 -2.074 23.944 1.00 98.19 82 GLY A CA 1
ATOM 616 C C . GLY A 1 82 ? -7.132 -3.477 23.542 1.00 98.19 82 GLY A C 1
ATOM 617 O O . GLY A 1 82 ? -6.446 -4.461 23.805 1.00 98.19 82 GLY A O 1
ATOM 618 N N . ARG A 1 83 ? -8.313 -3.587 22.923 1.00 97.81 83 ARG A N 1
ATOM 619 C CA . ARG A 1 83 ? -8.905 -4.833 22.416 1.00 97.81 83 ARG A CA 1
ATOM 620 C C . ARG A 1 83 ? -9.002 -4.889 20.893 1.00 97.81 83 ARG A C 1
ATOM 622 O O . ARG A 1 83 ? -9.508 -5.880 20.370 1.00 97.81 83 ARG A O 1
ATOM 629 N N . VAL A 1 84 ? -8.549 -3.852 20.193 1.00 98.06 84 VAL A N 1
ATOM 630 C CA . VAL A 1 84 ? -8.565 -3.784 18.732 1.00 98.06 84 VAL A CA 1
ATOM 631 C C . VAL A 1 84 ? -7.126 -3.831 18.234 1.00 98.06 84 VAL A C 1
ATOM 633 O O . VAL A 1 84 ? -6.302 -3.004 18.608 1.00 98.06 84 VAL A O 1
ATOM 636 N N . GLY A 1 85 ? -6.818 -4.829 17.409 1.00 96.56 85 GLY A N 1
ATOM 637 C CA . GLY A 1 85 ? -5.496 -5.015 16.813 1.00 96.56 85 GLY A CA 1
ATOM 638 C C . GLY A 1 85 ? -5.510 -4.810 15.302 1.00 96.56 85 GLY A C 1
ATOM 639 O O . GLY A 1 85 ? -6.566 -4.820 14.672 1.00 96.56 85 GLY A O 1
ATOM 640 N N . VAL A 1 86 ? -4.318 -4.671 14.723 1.00 96.06 86 VAL A N 1
ATOM 641 C CA . VAL A 1 86 ? -4.102 -4.620 13.272 1.00 96.06 86 VAL A CA 1
ATOM 642 C C . VAL A 1 86 ? -3.194 -5.780 12.883 1.00 96.06 86 VAL A C 1
ATOM 644 O O . VAL A 1 86 ? -2.132 -5.964 13.472 1.00 96.06 86 VAL A O 1
ATOM 647 N N . ALA A 1 87 ? -3.615 -6.556 11.888 1.00 95.62 87 ALA A N 1
ATOM 648 C CA . ALA A 1 87 ? -2.826 -7.631 11.304 1.00 95.62 87 ALA A CA 1
ATOM 649 C C . ALA A 1 87 ? -2.908 -7.522 9.778 1.00 95.62 87 ALA A C 1
ATOM 651 O O . ALA A 1 87 ? -3.905 -7.905 9.171 1.00 95.62 87 ALA A O 1
ATOM 652 N N . VAL A 1 88 ? -1.865 -6.958 9.170 1.00 93.56 88 VAL A N 1
ATOM 653 C CA . VAL A 1 88 ? -1.741 -6.769 7.720 1.00 93.56 88 VAL A CA 1
ATOM 654 C C . VAL A 1 88 ? -0.350 -7.234 7.308 1.00 93.56 88 VAL A C 1
ATOM 656 O O . VAL A 1 88 ? 0.624 -6.957 8.003 1.00 93.56 88 VAL A O 1
ATOM 659 N N . GLY A 1 89 ? -0.263 -7.966 6.200 1.00 93.00 89 GLY A N 1
ATOM 660 C CA . GLY A 1 89 ? 0.998 -8.466 5.659 1.00 93.00 89 GLY A CA 1
ATOM 661 C C . GLY A 1 89 ? 1.254 -7.939 4.253 1.00 93.00 89 GLY A C 1
ATOM 662 O O . GLY A 1 89 ? 0.323 -7.782 3.464 1.00 93.00 89 GLY A O 1
ATOM 663 N N . SER A 1 90 ? 2.526 -7.713 3.931 1.00 93.94 90 SER A N 1
ATOM 664 C CA . SER A 1 90 ? 3.003 -7.432 2.576 1.00 93.94 90 SER A CA 1
ATOM 6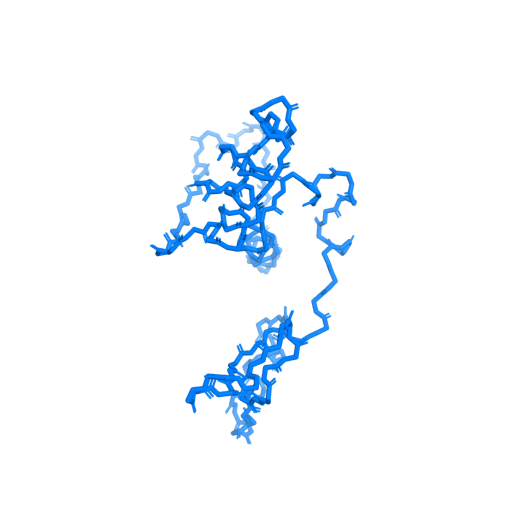65 C C . SER A 1 90 ? 4.096 -8.434 2.228 1.00 93.94 90 SER A C 1
ATOM 667 O O . SER A 1 90 ? 5.019 -8.634 3.012 1.00 93.94 90 SER A O 1
ATOM 669 N N . GLY A 1 91 ? 3.983 -9.091 1.072 1.00 93.69 91 GLY A N 1
ATOM 670 C CA . GLY A 1 91 ? 4.944 -10.123 0.671 1.00 93.69 91 GLY A CA 1
ATOM 671 C C . GLY A 1 91 ? 6.303 -9.553 0.262 1.00 93.69 91 GLY A C 1
ATOM 672 O O . GLY A 1 91 ? 7.333 -10.124 0.596 1.00 93.69 91 GLY A O 1
ATOM 673 N N . ILE A 1 92 ? 6.296 -8.428 -0.456 1.00 92.94 92 ILE A N 1
ATOM 674 C CA . ILE A 1 92 ? 7.500 -7.811 -1.039 1.00 92.94 92 ILE A CA 1
ATOM 675 C C . ILE A 1 92 ? 7.849 -6.468 -0.372 1.00 92.94 92 ILE A C 1
ATOM 677 O O . ILE A 1 92 ? 8.979 -6.001 -0.486 1.00 92.94 92 ILE A O 1
ATOM 681 N N . GLY A 1 93 ? 6.915 -5.859 0.367 1.00 92.44 93 GLY A N 1
ATOM 682 C CA . GLY A 1 93 ? 7.140 -4.568 1.019 1.00 92.44 93 GLY A CA 1
ATOM 683 C C . GLY A 1 93 ? 7.372 -3.430 0.021 1.00 92.44 93 GLY A C 1
ATOM 684 O O . GLY A 1 93 ? 6.861 -3.450 -1.102 1.00 92.44 93 GLY A O 1
ATOM 685 N N . GLY A 1 94 ? 8.141 -2.426 0.443 1.00 92.81 94 GLY A N 1
ATOM 686 C CA . GLY A 1 94 ? 8.413 -1.207 -0.324 1.00 92.81 94 GLY A CA 1
ATOM 687 C C . GLY A 1 94 ? 9.550 -1.343 -1.335 1.00 92.81 94 GLY A C 1
ATOM 688 O O . GLY A 1 94 ? 10.517 -0.583 -1.285 1.00 92.81 94 GLY A O 1
ATOM 689 N N . LEU A 1 95 ? 9.480 -2.339 -2.227 1.00 93.38 95 LEU A N 1
ATOM 690 C CA . LEU A 1 95 ? 10.557 -2.627 -3.185 1.00 93.38 95 LEU A CA 1
ATOM 691 C C . LEU A 1 95 ? 10.891 -1.424 -4.078 1.00 93.38 95 LEU A C 1
ATOM 693 O O . LEU A 1 95 ? 12.066 -1.128 -4.281 1.00 93.38 95 LEU A O 1
ATOM 697 N N . GLY A 1 96 ? 9.879 -0.685 -4.540 1.00 90.06 96 GLY A N 1
ATOM 698 C CA . GLY A 1 96 ? 10.097 0.513 -5.354 1.00 90.06 96 GLY A CA 1
ATOM 699 C C . GLY A 1 96 ? 10.929 1.568 -4.619 1.00 90.06 96 GLY A C 1
ATOM 700 O O . GLY A 1 96 ? 11.907 2.086 -5.161 1.00 90.06 96 GLY A O 1
ATOM 701 N N . LEU A 1 97 ? 10.609 1.838 -3.349 1.00 91.25 97 LEU A N 1
ATOM 702 C CA . LEU A 1 97 ? 11.373 2.788 -2.544 1.00 91.25 97 LEU A CA 1
ATOM 703 C C . LEU A 1 97 ? 12.770 2.260 -2.170 1.00 91.25 97 LEU A C 1
ATOM 705 O O . LEU A 1 97 ? 13.703 3.059 -2.032 1.00 91.25 97 LEU A O 1
ATOM 709 N N . ILE A 1 98 ? 12.946 0.941 -2.033 1.00 94.44 98 ILE A N 1
ATOM 710 C CA . ILE A 1 98 ? 14.264 0.307 -1.867 1.00 94.44 98 ILE A CA 1
ATOM 711 C C . ILE A 1 98 ? 15.143 0.563 -3.092 1.00 94.44 98 ILE A C 1
ATOM 713 O O . ILE A 1 98 ? 16.266 1.046 -2.933 1.00 94.44 98 ILE A O 1
ATOM 717 N N . GLU A 1 99 ? 14.639 0.308 -4.299 1.00 94.19 99 GLU A N 1
ATOM 718 C CA . GLU A 1 99 ? 15.371 0.541 -5.550 1.00 94.19 99 GLU A CA 1
ATOM 719 C C . GLU A 1 99 ? 15.741 2.022 -5.733 1.00 94.19 99 GLU A C 1
ATOM 721 O O . GLU A 1 99 ? 16.885 2.355 -6.074 1.00 94.19 99 GLU A O 1
ATOM 726 N N . GLU A 1 100 ? 14.810 2.930 -5.431 1.00 92.12 100 GLU A N 1
ATOM 727 C CA . GLU A 1 100 ? 15.042 4.374 -5.502 1.00 92.12 100 GLU A CA 1
ATOM 728 C C . GLU A 1 100 ? 16.148 4.819 -4.530 1.00 92.12 100 GLU A C 1
ATOM 730 O O . GLU A 1 100 ? 17.071 5.550 -4.908 1.00 92.12 100 GLU A O 1
ATOM 735 N N . ASN A 1 101 ? 16.084 4.384 -3.268 1.00 93.12 101 ASN A N 1
ATOM 736 C CA . ASN A 1 101 ? 17.080 4.761 -2.263 1.00 93.12 101 ASN A CA 1
ATOM 737 C C . ASN A 1 101 ? 18.436 4.102 -2.524 1.00 93.12 101 ASN A C 1
ATOM 739 O O . ASN A 1 101 ? 19.463 4.745 -2.311 1.00 93.12 101 ASN A O 1
ATOM 743 N N . HIS A 1 102 ? 18.463 2.872 -3.038 1.00 95.44 102 HIS A 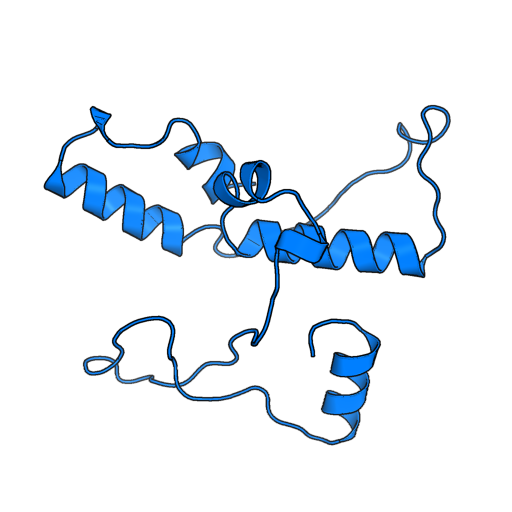N 1
ATOM 744 C CA . HIS A 1 102 ? 19.699 2.230 -3.470 1.00 95.44 102 HIS A CA 1
ATOM 745 C C . HIS A 1 102 ? 20.380 3.036 -4.585 1.00 95.44 102 HIS A C 1
ATOM 747 O O . HIS A 1 102 ? 21.561 3.371 -4.484 1.00 95.44 102 HIS A O 1
ATOM 753 N N . SER A 1 103 ? 19.620 3.451 -5.598 1.00 95.56 103 SER A N 1
ATOM 754 C CA . SER A 1 103 ? 20.134 4.279 -6.693 1.00 95.56 103 SER A CA 1
ATOM 755 C C . SER A 1 103 ? 20.669 5.628 -6.190 1.00 95.56 103 SER A C 1
ATOM 757 O O . SER A 1 103 ? 21.761 6.053 -6.573 1.00 95.56 103 SER A O 1
ATOM 759 N N . LYS A 1 104 ? 19.956 6.283 -5.261 1.00 95.06 104 LYS A N 1
ATOM 760 C CA . LYS A 1 104 ? 20.412 7.527 -4.609 1.00 95.06 104 LYS A CA 1
ATOM 761 C C . LYS A 1 104 ? 21.689 7.336 -3.794 1.00 95.06 104 LYS A C 1
ATOM 763 O O . LYS A 1 104 ? 22.555 8.212 -3.820 1.00 95.06 104 LYS A O 1
ATOM 768 N N . LEU A 1 105 ? 21.812 6.216 -3.080 1.00 96.62 105 LEU A N 1
ATOM 769 C CA . LEU A 1 105 ? 23.009 5.877 -2.313 1.00 96.62 105 LEU A CA 1
ATOM 770 C C . LEU A 1 105 ? 24.229 5.806 -3.232 1.00 96.62 105 LEU A C 1
ATOM 772 O O . LEU A 1 105 ? 25.244 6.436 -2.937 1.00 96.62 105 LEU A O 1
ATOM 776 N N . LEU A 1 106 ? 24.114 5.074 -4.343 1.00 97.75 106 LEU A N 1
ATOM 777 C CA . LEU A 1 106 ? 25.200 4.915 -5.309 1.00 97.75 106 LEU A CA 1
ATOM 778 C C . LEU A 1 106 ? 25.572 6.242 -5.979 1.00 97.75 106 LEU A C 1
ATOM 780 O O . LEU A 1 106 ? 26.751 6.544 -6.135 1.00 97.75 106 LEU A O 1
ATOM 784 N N . ALA A 1 107 ? 24.577 7.053 -6.344 1.00 97.38 107 ALA A N 1
ATOM 785 C CA . ALA A 1 107 ? 24.801 8.293 -7.080 1.00 97.38 107 ALA A CA 1
ATOM 786 C C . ALA A 1 107 ? 25.284 9.464 -6.209 1.00 97.38 107 ALA A C 1
ATOM 788 O O . ALA A 1 107 ? 25.937 10.378 -6.707 1.00 97.38 107 ALA A O 1
ATOM 789 N N . SER A 1 108 ? 24.897 9.521 -4.932 1.00 96.38 108 SER A N 1
ATOM 790 C CA . SER A 1 108 ? 25.072 10.732 -4.109 1.00 96.38 108 SER A CA 1
ATOM 791 C C . SER A 1 108 ? 25.485 10.473 -2.659 1.00 96.38 108 SER A C 1
ATOM 793 O O . SER A 1 108 ? 25.588 11.415 -1.866 1.00 96.38 108 SER A O 1
ATOM 795 N N . GLY A 1 109 ? 25.756 9.218 -2.307 1.00 95.94 109 GLY A N 1
ATOM 796 C CA . GLY A 1 109 ? 26.244 8.817 -0.996 1.00 95.94 109 GLY A CA 1
ATOM 797 C C . GLY A 1 109 ? 25.170 8.777 0.104 1.00 95.94 109 GLY A C 1
ATOM 798 O O . GLY A 1 109 ? 24.033 9.226 -0.066 1.00 95.94 109 GLY A O 1
ATOM 799 N N . PRO A 1 110 ? 25.534 8.262 1.292 1.00 95.38 110 PRO A N 1
ATOM 800 C CA . PRO A 1 110 ? 24.582 7.895 2.346 1.00 95.38 110 PRO A CA 1
ATOM 801 C C . PRO A 1 110 ? 23.838 9.081 2.967 1.00 95.38 110 PRO A C 1
ATOM 803 O O . PRO A 1 110 ? 22.727 8.922 3.461 1.00 95.38 110 PRO A O 1
ATOM 806 N N . ARG A 1 111 ? 24.398 10.296 2.902 1.00 95.38 111 ARG A N 1
ATOM 807 C CA . ARG A 1 111 ? 23.752 11.507 3.445 1.00 95.38 111 ARG A CA 1
ATOM 808 C C . ARG A 1 111 ? 22.451 11.883 2.726 1.00 95.38 111 ARG A C 1
ATOM 810 O O . ARG A 1 111 ? 21.725 12.739 3.222 1.00 95.38 111 ARG A O 1
ATOM 817 N N . LYS A 1 112 ? 22.178 11.311 1.548 1.00 92.50 112 LYS A N 1
ATOM 818 C CA . LYS A 1 112 ? 20.958 11.573 0.769 1.00 92.50 112 LYS A CA 1
ATOM 819 C C . LYS A 1 112 ? 19.821 10.593 1.050 1.00 92.50 112 LYS A C 1
ATOM 821 O O . LYS A 1 112 ? 18.735 10.777 0.505 1.00 92.50 112 LYS A O 1
ATOM 826 N N . ILE A 1 113 ? 20.048 9.590 1.893 1.00 93.00 113 ILE A N 1
ATOM 827 C CA . ILE A 1 113 ? 19.015 8.631 2.274 1.00 93.00 113 ILE A CA 1
ATOM 828 C C . ILE A 1 113 ? 18.084 9.263 3.303 1.00 93.00 113 ILE A C 1
ATOM 830 O O . ILE A 1 113 ? 18.525 9.888 4.267 1.00 93.00 113 ILE A O 1
ATOM 834 N N . SER A 1 114 ? 16.780 9.125 3.066 1.00 89.12 114 SER A N 1
ATOM 835 C CA . SER A 1 114 ? 15.757 9.653 3.965 1.00 89.12 114 SER A CA 1
ATOM 836 C C . SER A 1 114 ? 15.829 8.953 5.327 1.00 89.12 114 SER A C 1
ATOM 838 O O . SER A 1 114 ? 15.917 7.725 5.360 1.00 89.12 114 SER A O 1
ATOM 840 N N . PRO A 1 115 ? 15.684 9.673 6.456 1.00 90.62 115 PRO A N 1
ATOM 841 C CA . PRO A 1 115 ? 15.537 9.033 7.765 1.00 90.62 115 PRO A CA 1
ATOM 842 C C . PRO A 1 115 ? 14.263 8.175 7.865 1.00 90.62 115 PRO A C 1
ATOM 844 O O . PRO A 1 115 ? 14.164 7.326 8.743 1.00 90.62 115 PRO A O 1
ATOM 847 N N . PHE A 1 116 ? 13.302 8.362 6.954 1.00 90.81 116 PHE A N 1
ATOM 848 C CA . PHE A 1 116 ? 12.093 7.541 6.863 1.00 90.81 116 PHE A CA 1
ATOM 849 C C . PHE A 1 116 ? 12.269 6.289 6.001 1.00 90.81 116 PHE A C 1
ATOM 851 O O . PHE A 1 116 ? 11.350 5.490 5.938 1.00 90.81 116 PHE A O 1
ATOM 858 N N . PHE A 1 117 ? 13.432 6.078 5.375 1.00 92.19 117 PHE A N 1
ATOM 859 C CA . PHE A 1 117 ? 13.661 4.941 4.480 1.00 92.19 117 PHE A CA 1
ATOM 860 C C . PHE A 1 117 ? 13.254 3.596 5.098 1.00 92.19 117 PHE A C 1
ATOM 862 O O . PHE A 1 117 ? 12.474 2.860 4.501 1.00 92.19 117 PHE A O 1
ATOM 869 N N . VAL A 1 118 ? 13.749 3.292 6.302 1.00 92.62 118 VAL A N 1
ATOM 870 C CA . VAL A 1 118 ? 13.434 2.024 6.971 1.00 92.62 118 VAL A CA 1
ATOM 871 C C . VAL A 1 118 ? 11.937 1.937 7.304 1.00 92.62 118 VAL A C 1
ATOM 873 O O . VAL A 1 118 ? 11.303 1.022 6.787 1.00 92.62 118 VAL A O 1
ATOM 876 N N . PRO A 1 119 ? 11.323 2.884 8.051 1.00 91.19 119 PRO A N 1
ATOM 877 C CA . PRO A 1 119 ? 9.882 2.834 8.318 1.00 91.19 119 PRO A CA 1
ATOM 878 C C . PRO A 1 119 ? 9.006 2.717 7.065 1.00 91.19 119 PRO A C 1
ATOM 880 O O . PRO A 1 119 ? 8.039 1.970 7.069 1.00 91.19 119 PRO A O 1
ATOM 883 N N . SER A 1 120 ? 9.351 3.417 5.984 1.00 89.75 120 SER A N 1
ATOM 884 C CA . SER A 1 120 ? 8.549 3.441 4.758 1.00 89.75 120 SER A CA 1
ATOM 885 C C . SER A 1 120 ? 8.648 2.166 3.915 1.00 89.75 120 SER A C 1
ATOM 887 O O . SER A 1 120 ? 7.887 2.043 2.961 1.00 89.75 120 SER A O 1
ATOM 889 N N . THR A 1 121 ? 9.583 1.250 4.199 1.00 88.38 121 THR A N 1
ATOM 890 C CA . THR A 1 121 ? 9.836 0.068 3.350 1.00 88.38 121 THR A CA 1
ATOM 891 C C . THR A 1 121 ? 9.435 -1.263 3.982 1.00 88.38 121 THR A C 1
ATOM 893 O O . THR A 1 121 ? 9.174 -2.209 3.237 1.00 88.38 121 THR A O 1
ATOM 896 N N . ILE A 1 122 ? 9.356 -1.347 5.316 1.00 86.12 122 ILE A N 1
ATOM 897 C CA . ILE A 1 122 ? 9.112 -2.612 6.040 1.00 86.12 122 ILE A CA 1
ATOM 898 C C . ILE A 1 122 ? 7.754 -2.705 6.747 1.00 86.12 122 ILE A C 1
ATOM 900 O O . ILE A 1 122 ? 7.357 -3.806 7.121 1.00 86.12 122 ILE A O 1
ATOM 904 N N . THR A 1 123 ? 7.072 -1.581 6.971 1.00 63.81 123 THR A N 1
ATOM 905 C CA . THR A 1 123 ? 5.866 -1.478 7.818 1.00 63.81 123 THR A CA 1
ATOM 906 C C . THR A 1 123 ? 4.765 -0.737 7.113 1.00 63.81 123 THR A C 1
ATOM 908 O O . THR A 1 123 ? 5.072 0.393 6.696 1.00 63.81 123 THR A O 1
#

Foldseek 3Di:
DLAPVVVVVCVVVVNDLKDFDPPDDCVVPPDGIDNDDPPDDLVVQDPPVVVVLAAPVVSSVSSHVVRVCVVVVDDDDPVCVVVDDDDDDDPQFRVVLVVVQVVCCVPPNDVPHDPSSVVRGHD

pLDDT: mean 94.97, std 3.87, range [63.81, 98.31]

InterPro domains:
  IPR000794 Beta-ketoacyl synthase [PTHR11712] (1-123)
  IPR014030 Beta-ketoacyl synthase-like, N-terminal domain [PF00109] (3-120)
  IPR016039 Thiolase-like [G3DSA:3.40.47.10] (1-123)
  IPR016039 Thiolase-like [SSF53901] (1-122)